Protein AF-A0A0D1EPY2-F1 (afdb_monomer_lite)

Radius of gyration: 20.05 Å; chains: 1; bounding box: 46×16×68 Å

Sequence (82 aa):
MALGYKTRKRLAFLILLVGLPLYVVLVIGVMGLIYDRFGQLPVLLEFVLYIILGIVWVFPFRSVFRGVAKPDPDAPPEDEGV

Foldseek 3Di:
DPPDPVVLVVVLVVLVVCVVVVLVCVVCVVVVVCCVPPNDDDPVVVVVVVVVSVVVNVVSVVVSVVSVPPDDPPPPPPPPDD

pLDDT: mean 70.78, std 13.69, range [43.28, 90.81]

InterPro domains:
  IPR021265 Protein of unknown function DUF2842 [PF11003] (8-71)

Secondary structure (DSSP, 8-state):
----HHHHHHHHHHHHHHHHHHHHHHHHHHHHHHHHHHSS--HHHHHHHHHHHHHHHHHHHHHHHHHH----TTPPP-----

Structure (mmCIF, N/CA/C/O backbone):
data_AF-A0A0D1EPY2-F1
#
_entry.id   AF-A0A0D1EPY2-F1
#
loop_
_atom_site.group_PDB
_atom_site.id
_atom_site.type_symbol
_atom_site.label_atom_id
_atom_site.label_alt_id
_atom_site.label_comp_id
_atom_site.label_asym_id
_atom_site.label_entity_id
_atom_site.label_seq_id
_atom_site.pdbx_PDB_ins_code
_atom_site.Cartn_x
_atom_site.Cartn_y
_atom_site.Cartn_z
_atom_site.occupancy
_atom_site.B_iso_or_equiv
_atom_site.auth_seq_id
_atom_site.auth_comp_id
_atom_site.auth_asym_id
_atom_site.auth_atom_id
_atom_site.pdbx_PDB_model_num
ATOM 1 N N . MET A 1 1 ? -28.547 5.946 21.467 1.00 45.91 1 MET A N 1
ATOM 2 C CA . MET A 1 1 ? -28.596 4.646 20.762 1.00 45.91 1 MET A CA 1
ATOM 3 C C . MET A 1 1 ? -27.186 4.097 20.667 1.00 45.91 1 MET A C 1
ATOM 5 O O . MET A 1 1 ? -26.374 4.605 19.906 1.00 45.91 1 MET A O 1
ATOM 9 N N . ALA A 1 2 ? -26.889 3.127 21.527 1.00 43.72 2 ALA A N 1
ATOM 10 C CA . ALA A 1 2 ? -25.579 2.526 21.754 1.00 43.72 2 ALA A CA 1
ATOM 11 C C . ALA A 1 2 ? -25.177 1.555 20.625 1.00 43.72 2 ALA A C 1
ATOM 13 O O . ALA A 1 2 ? -24.976 0.362 20.836 1.00 43.72 2 ALA A O 1
ATOM 14 N N . LEU A 1 3 ? -25.082 2.067 19.399 1.00 51.50 3 LEU A N 1
ATOM 15 C CA . LEU A 1 3 ? -24.525 1.339 18.266 1.00 51.50 3 LEU A CA 1
ATOM 16 C C . LEU A 1 3 ? -23.184 1.966 17.909 1.00 51.50 3 LEU A C 1
ATOM 18 O O . LEU A 1 3 ? -23.128 3.091 17.427 1.00 51.50 3 LEU A O 1
ATOM 22 N N . GLY A 1 4 ? -22.093 1.229 18.115 1.00 50.94 4 GLY A N 1
ATOM 23 C CA . GLY A 1 4 ? -20.851 1.622 17.465 1.00 50.94 4 GLY A CA 1
ATOM 24 C C . GLY A 1 4 ? -19.580 0.873 17.817 1.00 50.94 4 GLY A C 1
ATOM 25 O O . GLY A 1 4 ? -18.627 0.999 17.060 1.00 50.94 4 GLY A O 1
ATOM 26 N N . TYR A 1 5 ? -19.508 0.095 18.897 1.00 49.97 5 TYR A N 1
ATOM 27 C CA . TYR A 1 5 ? -18.270 -0.644 19.189 1.00 49.97 5 TYR A CA 1
ATOM 28 C C . TYR A 1 5 ? -18.072 -1.830 18.225 1.00 49.97 5 TYR A C 1
ATOM 30 O O . TYR A 1 5 ? -17.019 -1.997 17.608 1.00 49.97 5 TYR A O 1
ATOM 38 N N . LYS A 1 6 ? -19.157 -2.571 17.949 1.00 50.22 6 LYS A N 1
ATOM 39 C CA . LYS A 1 6 ? -19.203 -3.603 16.895 1.00 50.22 6 LYS A CA 1
ATOM 40 C C . LYS A 1 6 ? -18.976 -3.024 15.490 1.00 50.22 6 LYS A C 1
ATOM 42 O O . LYS A 1 6 ? -18.369 -3.686 14.652 1.00 50.22 6 LYS A O 1
ATOM 47 N N . THR A 1 7 ? -19.416 -1.789 15.235 1.00 57.06 7 THR A N 1
ATOM 48 C CA . THR A 1 7 ? -19.205 -1.091 13.954 1.00 57.06 7 THR A CA 1
ATOM 49 C C . THR A 1 7 ? -17.733 -0.749 13.737 1.00 57.06 7 THR A C 1
ATOM 51 O O . THR A 1 7 ? -17.240 -0.921 12.630 1.00 57.06 7 THR A O 1
ATOM 54 N N . ARG A 1 8 ? -16.995 -0.358 14.786 1.00 59.94 8 ARG A N 1
ATOM 55 C CA . ARG A 1 8 ? -15.546 -0.090 14.713 1.00 59.94 8 ARG A CA 1
ATOM 56 C C . ARG A 1 8 ? -14.737 -1.343 14.374 1.00 59.94 8 ARG A C 1
ATOM 58 O O . ARG A 1 8 ? -13.895 -1.293 13.484 1.00 59.94 8 ARG A O 1
ATOM 65 N N . LYS A 1 9 ? -15.062 -2.486 14.993 1.00 59.91 9 LYS A N 1
ATOM 66 C CA . LYS A 1 9 ? -14.433 -3.782 14.674 1.00 59.91 9 LYS A CA 1
ATOM 67 C C . LYS A 1 9 ? -14.722 -4.218 13.229 1.00 59.91 9 LYS A C 1
ATOM 69 O O . LYS A 1 9 ? -13.827 -4.695 12.539 1.00 59.91 9 LYS A O 1
ATOM 74 N N . ARG A 1 10 ? -15.951 -3.988 12.742 1.00 63.09 10 ARG A N 1
ATOM 75 C CA . ARG A 1 10 ? -16.342 -4.230 11.340 1.00 63.09 10 ARG A CA 1
ATOM 76 C C . ARG A 1 10 ? -15.661 -3.275 10.361 1.00 63.09 10 ARG A C 1
ATOM 78 O O . ARG A 1 10 ? -15.279 -3.725 9.295 1.00 63.09 10 ARG A O 1
ATOM 85 N N . LEU A 1 11 ? -15.464 -2.007 10.718 1.00 64.31 11 LEU A N 1
ATOM 86 C CA . LEU A 1 11 ? -14.730 -1.035 9.900 1.00 64.31 11 LEU A CA 1
ATOM 87 C C . LEU A 1 11 ? -13.245 -1.393 9.786 1.00 64.31 11 LEU A C 1
ATOM 89 O O . LEU A 1 11 ? -12.700 -1.309 8.693 1.00 64.31 11 LEU A O 1
ATOM 93 N N . ALA A 1 12 ? -12.608 -1.858 10.866 1.00 63.19 12 ALA A N 1
ATOM 94 C CA . ALA A 1 12 ? -11.234 -2.362 10.815 1.00 63.19 12 ALA A CA 1
ATOM 95 C C . ALA A 1 12 ? -11.114 -3.592 9.898 1.00 63.19 12 ALA A C 1
ATOM 97 O O . ALA A 1 12 ? -10.225 -3.651 9.051 1.00 63.19 12 ALA A O 1
ATOM 98 N N . PHE A 1 13 ? -12.054 -4.537 10.006 1.00 67.69 13 PHE A N 1
ATOM 99 C CA . PHE A 1 13 ? -12.106 -5.705 9.123 1.00 67.69 13 PHE A CA 1
ATOM 100 C C . PHE A 1 13 ? -12.390 -5.322 7.667 1.00 67.69 13 PHE A C 1
ATOM 102 O O . PHE A 1 13 ? -11.777 -5.872 6.763 1.00 67.69 13 PHE A O 1
ATOM 109 N N . LEU A 1 14 ? -13.281 -4.356 7.434 1.00 71.69 14 LEU A N 1
ATOM 110 C CA . LEU A 1 14 ? -13.625 -3.855 6.105 1.00 71.69 14 LEU A CA 1
ATOM 111 C C . LEU A 1 14 ? -12.436 -3.123 5.474 1.00 71.69 14 LEU A C 1
ATOM 113 O O . LEU A 1 14 ? -12.160 -3.326 4.303 1.00 71.69 14 LEU A O 1
ATOM 117 N N . ILE A 1 15 ? -11.668 -2.351 6.245 1.00 70.50 15 ILE A N 1
ATOM 118 C CA . ILE A 1 15 ? -10.437 -1.702 5.771 1.00 70.50 15 ILE A CA 1
ATOM 119 C C . ILE A 1 15 ? -9.340 -2.725 5.478 1.00 70.50 15 ILE A C 1
ATOM 121 O O . ILE A 1 15 ? -8.636 -2.564 4.490 1.00 70.50 15 ILE A O 1
ATOM 125 N N . LEU A 1 16 ? -9.191 -3.783 6.278 1.00 75.06 16 LEU A N 1
ATOM 126 C CA . LEU A 1 16 ? -8.254 -4.866 5.968 1.00 75.06 16 LEU A CA 1
ATOM 127 C C . LEU A 1 16 ? -8.677 -5.598 4.684 1.00 75.06 16 LEU A C 1
ATOM 129 O O . LEU A 1 16 ? -7.865 -5.813 3.784 1.00 75.06 16 LEU A O 1
ATOM 133 N N . LEU A 1 17 ? -9.969 -5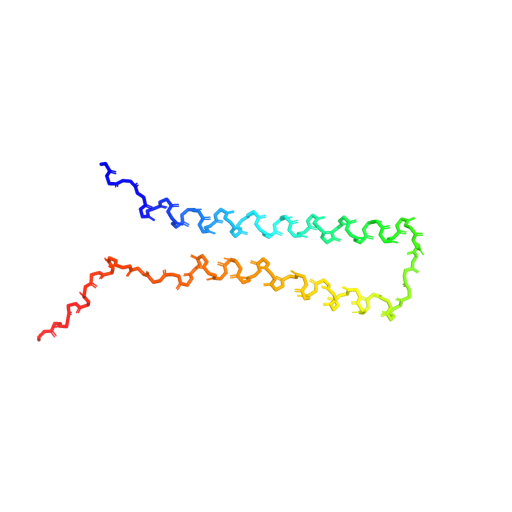.918 4.591 1.00 76.94 17 LEU A N 1
ATOM 134 C CA . LEU A 1 17 ? -10.569 -6.620 3.464 1.00 76.94 17 LEU A CA 1
ATOM 135 C C . LEU A 1 17 ? -10.571 -5.783 2.186 1.00 76.94 17 LEU A C 1
ATOM 137 O O . LEU A 1 17 ? -10.560 -6.370 1.120 1.00 76.94 17 LEU A O 1
ATOM 141 N N . VAL A 1 18 ? -10.586 -4.449 2.267 1.00 79.50 18 VAL A N 1
ATOM 142 C CA . VAL A 1 18 ? -10.548 -3.542 1.106 1.00 79.50 18 VAL A CA 1
ATOM 143 C C . VAL A 1 18 ? -9.125 -3.077 0.798 1.00 79.50 18 VAL A C 1
ATOM 145 O O . VAL A 1 18 ? -8.751 -2.985 -0.363 1.00 79.50 18 VAL A O 1
ATOM 148 N N . GLY A 1 19 ? -8.298 -2.826 1.810 1.00 77.38 19 GLY A N 1
ATOM 149 C CA . GLY A 1 19 ? -6.922 -2.356 1.650 1.00 77.38 19 GLY A CA 1
ATOM 150 C C . GLY A 1 19 ? -6.024 -3.384 0.967 1.00 77.38 19 GLY A C 1
ATOM 151 O O . GLY A 1 19 ? -5.220 -3.015 0.113 1.00 77.38 19 GLY A O 1
ATOM 152 N N . LEU A 1 20 ? -6.207 -4.671 1.285 1.00 78.50 20 LEU A N 1
ATOM 153 C CA . LEU A 1 20 ? -5.490 -5.760 0.625 1.00 78.50 20 LEU A CA 1
ATOM 154 C C . LEU A 1 20 ? -5.813 -5.848 -0.885 1.00 78.50 20 LEU A C 1
ATOM 156 O O . LEU A 1 20 ? -4.880 -5.734 -1.680 1.00 78.50 20 LEU A O 1
ATOM 160 N N . PRO A 1 21 ? -7.079 -5.989 -1.332 1.00 82.25 21 PRO A N 1
ATOM 161 C CA . PRO A 1 21 ? -7.399 -6.037 -2.756 1.00 82.25 21 PRO A CA 1
ATOM 162 C C . PRO A 1 21 ? -7.134 -4.714 -3.471 1.00 82.25 21 PRO A C 1
ATOM 164 O O . PRO A 1 21 ? -6.694 -4.745 -4.615 1.00 82.25 21 PRO A O 1
ATOM 167 N N . LEU A 1 22 ? -7.329 -3.561 -2.821 1.00 83.81 22 LEU A N 1
ATOM 168 C CA . LEU A 1 22 ? -6.997 -2.268 -3.424 1.00 83.81 22 LEU A CA 1
ATOM 169 C C . LEU A 1 22 ? -5.512 -2.198 -3.792 1.00 83.81 22 LEU A C 1
ATOM 171 O O . LEU A 1 22 ? -5.170 -1.719 -4.869 1.00 83.81 22 LEU A O 1
ATOM 175 N N . TYR A 1 23 ? -4.630 -2.721 -2.941 1.00 81.31 23 TYR A N 1
ATOM 176 C CA . TYR A 1 23 ? -3.218 -2.808 -3.287 1.00 81.31 23 TYR A CA 1
ATOM 177 C C . TYR A 1 23 ? -2.923 -3.821 -4.358 1.00 81.31 23 TYR A C 1
ATOM 179 O O . TYR A 1 23 ? -2.158 -3.496 -5.250 1.00 81.31 23 TYR A O 1
ATOM 187 N N . VAL A 1 24 ? -3.537 -5.002 -4.321 1.00 84.88 24 VAL A N 1
ATOM 188 C CA . VAL A 1 24 ? -3.366 -5.973 -5.406 1.00 84.88 24 VAL A CA 1
ATOM 189 C C . VAL A 1 24 ? -3.706 -5.319 -6.750 1.00 84.88 24 VAL A C 1
ATOM 191 O O . VAL A 1 24 ? -2.913 -5.408 -7.681 1.00 84.88 24 VAL A O 1
ATOM 194 N N . VAL A 1 25 ? -4.804 -4.560 -6.832 1.00 88.31 25 VAL A N 1
ATOM 195 C CA . VAL A 1 25 ? -5.161 -3.785 -8.033 1.00 88.31 25 VAL A CA 1
ATOM 196 C C . VAL A 1 25 ? -4.103 -2.732 -8.373 1.00 88.31 25 VAL A C 1
ATOM 198 O O . VAL A 1 25 ? -3.749 -2.586 -9.538 1.00 88.31 25 VAL A O 1
ATOM 201 N N . LEU A 1 26 ? -3.568 -2.020 -7.381 1.00 87.38 26 LEU A N 1
ATOM 202 C CA . LEU A 1 26 ? -2.530 -1.005 -7.579 1.00 87.38 26 LEU A CA 1
ATOM 203 C C . LEU A 1 26 ? -1.226 -1.628 -8.110 1.00 87.38 26 LEU A C 1
ATOM 205 O O . LEU A 1 26 ? -0.669 -1.128 -9.082 1.00 87.38 26 LEU A O 1
ATOM 209 N N . VAL A 1 27 ? -0.782 -2.751 -7.538 1.00 85.19 27 VAL A N 1
ATOM 210 C CA . VAL A 1 27 ? 0.389 -3.523 -7.987 1.00 85.19 27 VAL A CA 1
ATOM 211 C C . VAL A 1 27 ? 0.194 -4.008 -9.415 1.00 85.19 27 VAL A C 1
ATOM 213 O O . VAL A 1 27 ? 1.066 -3.793 -10.252 1.00 85.19 27 VAL A O 1
ATOM 216 N N . ILE A 1 28 ? -0.949 -4.635 -9.704 1.00 86.88 28 ILE A N 1
ATOM 217 C CA . ILE A 1 28 ? -1.255 -5.159 -11.039 1.00 86.88 28 ILE A CA 1
ATOM 218 C C . ILE A 1 28 ? -1.345 -4.013 -12.050 1.00 86.88 28 ILE A C 1
ATOM 220 O O . ILE A 1 28 ? -0.826 -4.143 -13.150 1.00 86.88 28 ILE A O 1
ATOM 224 N N . GLY A 1 29 ? -1.954 -2.882 -11.687 1.00 89.12 29 GLY A N 1
ATOM 225 C CA . GLY A 1 29 ? -2.062 -1.710 -12.553 1.00 89.12 29 GLY A CA 1
ATOM 226 C C . GLY A 1 29 ? -0.707 -1.068 -12.842 1.00 89.12 29 GLY A C 1
ATOM 227 O O . GLY A 1 29 ? -0.399 -0.780 -13.993 1.00 89.12 29 GLY A O 1
ATOM 228 N N . VAL A 1 30 ? 0.131 -0.890 -11.817 1.00 84.88 30 VAL A N 1
ATOM 229 C CA . VAL A 1 30 ? 1.489 -0.350 -11.969 1.00 84.88 30 VAL A CA 1
ATOM 230 C C . VAL A 1 30 ? 2.349 -1.294 -12.800 1.00 84.88 30 VAL A C 1
ATOM 232 O O . VAL A 1 30 ? 2.938 -0.849 -13.781 1.00 84.88 30 VAL A O 1
ATOM 235 N N . MET A 1 31 ? 2.374 -2.590 -12.475 1.00 82.81 31 MET A N 1
ATOM 236 C CA . MET A 1 31 ? 3.116 -3.568 -13.270 1.00 82.81 31 MET A CA 1
ATOM 237 C C . MET A 1 31 ? 2.580 -3.656 -14.694 1.00 82.81 31 MET A C 1
ATOM 239 O O . MET A 1 31 ? 3.375 -3.638 -15.623 1.00 82.81 31 MET A O 1
ATOM 243 N N . GLY A 1 32 ? 1.263 -3.661 -14.890 1.00 85.12 32 GLY A N 1
ATOM 244 C CA . GLY A 1 32 ? 0.637 -3.658 -16.211 1.00 85.12 32 GLY A CA 1
ATOM 245 C C . GLY A 1 32 ? 1.063 -2.454 -17.046 1.00 85.12 32 GLY A C 1
ATOM 246 O O . GLY A 1 32 ? 1.545 -2.633 -18.157 1.00 85.12 32 GLY A O 1
ATOM 247 N N . LEU A 1 33 ? 0.985 -1.240 -1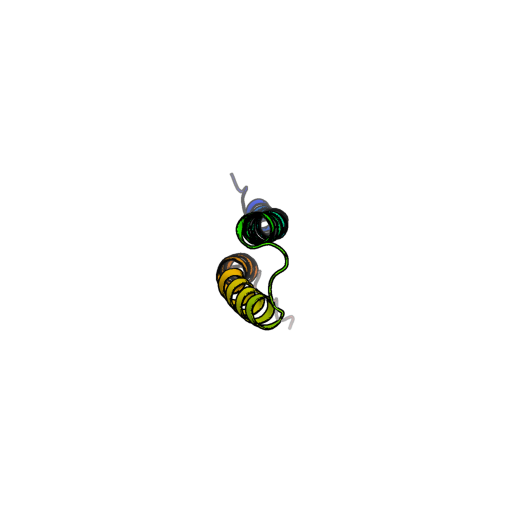6.491 1.00 84.31 33 LEU A N 1
ATOM 248 C CA . LEU A 1 33 ? 1.446 -0.021 -17.165 1.00 84.31 33 LEU A CA 1
ATOM 249 C C . LEU A 1 33 ? 2.934 -0.074 -17.510 1.00 84.31 33 LEU A C 1
ATOM 251 O O . LEU A 1 33 ? 3.346 0.399 -18.563 1.00 84.31 33 LEU A O 1
ATOM 255 N N . ILE A 1 34 ? 3.748 -0.632 -16.622 1.00 81.00 34 ILE A N 1
ATOM 256 C CA . ILE A 1 34 ? 5.190 -0.748 -16.817 1.00 81.00 34 ILE A CA 1
ATOM 257 C C . ILE A 1 34 ? 5.517 -1.761 -17.917 1.00 81.00 34 ILE A C 1
ATOM 259 O O . ILE A 1 34 ? 6.300 -1.438 -18.809 1.00 81.00 34 ILE A O 1
ATOM 263 N N . TYR A 1 35 ? 4.885 -2.936 -17.897 1.00 80.50 35 TYR A N 1
ATOM 264 C CA . TYR A 1 35 ? 5.025 -3.957 -18.936 1.00 80.50 35 TYR A CA 1
ATOM 265 C C . TYR A 1 35 ? 4.566 -3.437 -20.303 1.00 80.50 35 TYR A C 1
ATOM 267 O O . TYR A 1 35 ? 5.260 -3.644 -21.296 1.00 80.50 35 TYR A O 1
ATOM 275 N N . ASP A 1 36 ? 3.445 -2.716 -20.354 1.00 81.75 36 ASP A N 1
ATOM 276 C CA . ASP A 1 36 ? 2.878 -2.183 -21.598 1.00 81.75 36 ASP A CA 1
ATOM 277 C C . ASP A 1 36 ? 3.722 -1.026 -22.169 1.00 81.75 36 ASP A C 1
ATOM 279 O O . ASP A 1 36 ? 3.841 -0.850 -23.381 1.00 81.75 36 ASP A O 1
ATOM 283 N N . ARG A 1 37 ? 4.368 -0.236 -21.297 1.00 77.75 37 ARG A N 1
ATOM 284 C CA . ARG A 1 37 ? 5.185 0.923 -21.693 1.00 77.75 37 ARG A CA 1
ATOM 285 C C . ARG A 1 37 ? 6.634 0.571 -22.029 1.00 77.75 37 ARG A C 1
ATOM 287 O O . ARG A 1 37 ? 7.209 1.203 -22.912 1.00 77.75 37 ARG A O 1
ATOM 294 N N . PHE A 1 38 ? 7.235 -0.373 -21.307 1.00 72.88 38 PHE A N 1
ATOM 295 C CA . PHE A 1 38 ? 8.676 -0.649 -21.363 1.00 72.88 38 PHE A CA 1
ATOM 296 C C . PHE A 1 38 ? 9.022 -2.080 -21.803 1.00 72.88 38 PHE A C 1
ATOM 298 O O . PHE A 1 38 ? 10.199 -2.372 -22.009 1.00 72.88 38 PHE A O 1
ATOM 305 N N . GLY A 1 39 ? 8.036 -2.961 -21.999 1.00 73.88 39 GLY A N 1
ATOM 306 C CA . GLY A 1 39 ? 8.273 -4.359 -22.361 1.00 73.88 39 GLY A CA 1
ATOM 307 C C . GLY A 1 39 ? 8.855 -5.170 -21.199 1.00 73.88 39 GLY A C 1
ATOM 308 O O . GLY A 1 39 ? 8.606 -4.875 -20.033 1.00 73.88 39 GLY A O 1
ATOM 309 N N . GLN A 1 40 ? 9.618 -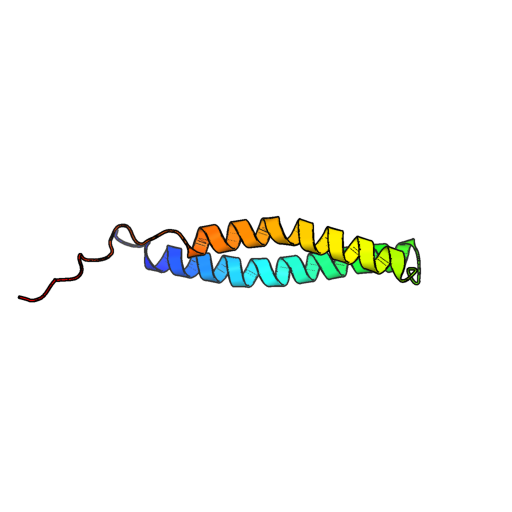6.225 -21.498 1.00 68.38 40 GLN A N 1
ATOM 310 C CA . GLN A 1 40 ? 10.252 -7.051 -20.467 1.00 68.38 40 GLN A CA 1
ATOM 311 C C . GLN A 1 40 ? 11.307 -6.232 -19.709 1.00 68.38 40 GLN A C 1
ATOM 313 O O . GLN A 1 40 ? 12.350 -5.876 -20.262 1.00 68.38 40 GLN A O 1
ATOM 318 N N . LEU A 1 41 ? 11.030 -5.929 -18.440 1.00 66.50 41 LEU A N 1
ATOM 319 C CA . LEU A 1 41 ? 11.924 -5.117 -17.624 1.00 66.50 41 LEU A CA 1
ATOM 320 C C . LEU A 1 41 ? 13.239 -5.848 -17.309 1.00 66.50 41 LEU A C 1
ATOM 322 O O . LEU A 1 41 ? 13.228 -7.045 -17.016 1.00 66.50 41 LEU A O 1
ATOM 326 N N . PRO A 1 42 ? 14.377 -5.131 -17.288 1.00 78.94 42 PRO A N 1
ATOM 327 C CA . PRO A 1 42 ? 15.625 -5.662 -16.755 1.00 78.94 42 PRO A CA 1
ATOM 328 C C . PRO A 1 42 ? 15.497 -5.981 -15.259 1.00 78.94 42 PRO A C 1
ATOM 330 O O . PRO A 1 42 ? 14.908 -5.205 -14.505 1.00 78.94 42 PRO A O 1
ATOM 333 N N . VAL A 1 43 ? 16.150 -7.057 -14.808 1.00 81.19 43 VAL A N 1
ATOM 334 C CA . VAL A 1 43 ? 16.102 -7.555 -13.414 1.00 81.19 43 VAL A CA 1
ATOM 335 C C . VAL A 1 43 ? 16.441 -6.477 -12.371 1.00 81.19 43 VAL A C 1
ATOM 337 O O . VAL A 1 43 ? 15.810 -6.415 -11.318 1.00 81.19 43 VAL A O 1
ATOM 340 N N . LEU A 1 44 ? 17.397 -5.580 -12.655 1.00 84.62 44 LEU A N 1
ATOM 341 C CA . LEU A 1 44 ? 17.731 -4.470 -11.747 1.00 84.62 44 LEU A CA 1
ATOM 342 C C . LEU A 1 44 ? 16.558 -3.508 -11.538 1.00 84.62 44 LEU A C 1
ATOM 344 O O . LEU A 1 44 ? 16.346 -3.018 -10.430 1.00 84.62 44 LEU A O 1
ATOM 348 N N . LEU A 1 45 ? 15.820 -3.210 -12.607 1.00 84.50 45 LEU A N 1
ATOM 349 C CA . LEU A 1 45 ? 14.714 -2.267 -12.541 1.00 84.50 45 LEU A CA 1
ATOM 350 C C . LEU A 1 45 ? 13.544 -2.886 -11.784 1.00 84.50 45 LEU A C 1
ATOM 352 O O . LEU A 1 45 ? 12.945 -2.203 -10.962 1.00 84.50 45 LEU A O 1
ATOM 356 N N . GLU A 1 46 ? 13.292 -4.180 -11.990 1.00 83.50 46 GLU A N 1
ATOM 357 C CA . GLU A 1 46 ? 12.327 -4.950 -11.205 1.00 83.50 46 GLU A CA 1
ATOM 358 C C . GLU A 1 46 ? 12.649 -4.871 -9.706 1.00 83.50 46 GLU A C 1
ATOM 360 O O . GLU A 1 46 ? 11.773 -4.584 -8.894 1.00 83.50 46 GLU A O 1
ATOM 365 N N . PHE A 1 47 ? 13.929 -5.011 -9.342 1.00 88.88 47 PHE A N 1
ATOM 366 C CA . PHE A 1 47 ? 14.385 -4.908 -7.957 1.00 88.88 47 PHE A CA 1
ATOM 367 C C . PHE A 1 47 ? 14.102 -3.530 -7.344 1.00 88.88 47 PHE A C 1
ATOM 369 O O . PHE A 1 47 ? 13.531 -3.430 -6.257 1.00 88.88 47 PHE A O 1
ATOM 376 N N . VAL A 1 48 ? 14.444 -2.452 -8.059 1.00 88.81 48 VAL A N 1
ATOM 377 C CA . VAL A 1 48 ? 14.137 -1.078 -7.625 1.00 88.81 48 VAL A CA 1
ATOM 378 C C . VAL A 1 48 ? 12.627 -0.869 -7.510 1.00 88.81 48 VAL A C 1
ATOM 380 O O . VAL A 1 48 ? 12.161 -0.250 -6.554 1.00 88.81 48 VAL A O 1
ATOM 383 N N . LEU A 1 49 ? 11.851 -1.419 -8.443 1.00 86.88 49 LEU A N 1
ATOM 384 C CA . LEU A 1 49 ? 10.398 -1.310 -8.431 1.00 86.88 49 LEU A CA 1
ATOM 385 C C . LEU A 1 49 ? 9.777 -2.012 -7.233 1.00 86.88 49 LEU A C 1
ATOM 387 O O . LEU A 1 49 ? 8.920 -1.426 -6.579 1.00 86.88 49 LEU A O 1
ATOM 391 N N . TYR A 1 50 ? 10.236 -3.217 -6.898 1.00 84.94 50 TYR A N 1
ATOM 392 C CA . TYR A 1 50 ? 9.793 -3.912 -5.694 1.00 84.94 50 TYR A CA 1
ATOM 393 C C . TYR A 1 50 ? 10.154 -3.144 -4.420 1.00 84.94 50 TYR A C 1
ATOM 395 O O . TYR A 1 50 ? 9.340 -3.105 -3.499 1.00 84.94 50 TYR A O 1
ATOM 403 N N . ILE A 1 51 ? 11.315 -2.478 -4.367 1.00 90.81 51 ILE A N 1
ATOM 404 C CA . ILE A 1 51 ? 11.672 -1.608 -3.234 1.00 90.81 51 ILE A CA 1
ATOM 405 C C . ILE A 1 51 ? 10.690 -0.438 -3.128 1.00 90.81 51 ILE A C 1
ATOM 407 O O . ILE A 1 51 ? 10.138 -0.199 -2.055 1.00 90.81 51 ILE A O 1
ATOM 411 N N . ILE A 1 52 ? 10.437 0.278 -4.229 1.00 89.62 52 ILE A N 1
ATOM 412 C CA . ILE A 1 52 ? 9.497 1.408 -4.246 1.00 89.62 52 ILE A CA 1
ATOM 413 C C . ILE A 1 52 ? 8.098 0.934 -3.851 1.00 89.62 52 ILE A C 1
ATOM 415 O O . ILE A 1 52 ? 7.452 1.560 -3.015 1.00 89.62 52 ILE A O 1
ATOM 419 N N . LEU A 1 53 ? 7.648 -0.191 -4.401 1.00 86.44 53 LEU A N 1
ATOM 420 C CA . LEU A 1 53 ? 6.350 -0.777 -4.098 1.00 86.44 53 LEU A CA 1
ATOM 421 C C . LEU A 1 53 ? 6.246 -1.176 -2.620 1.00 86.44 53 LEU A C 1
ATOM 423 O O . LEU A 1 53 ? 5.238 -0.888 -1.977 1.00 86.44 53 LEU A O 1
ATOM 427 N N . GLY A 1 54 ? 7.315 -1.741 -2.057 1.00 83.50 54 GLY A N 1
ATOM 428 C CA . GLY A 1 54 ? 7.432 -2.035 -0.632 1.00 83.50 54 GLY A CA 1
ATOM 429 C C . GLY A 1 54 ? 7.363 -0.782 0.245 1.00 83.50 54 GLY A C 1
ATOM 430 O O . GLY A 1 54 ? 6.671 -0.788 1.259 1.00 83.50 54 GLY A O 1
ATOM 431 N N . ILE A 1 55 ? 8.002 0.323 -0.157 1.00 86.75 55 ILE A N 1
ATOM 432 C CA . ILE A 1 55 ? 7.917 1.612 0.555 1.00 86.75 55 ILE A CA 1
ATOM 433 C C . ILE A 1 55 ? 6.500 2.187 0.466 1.00 86.75 55 ILE A C 1
ATOM 435 O O . ILE A 1 55 ? 5.940 2.613 1.477 1.00 86.75 55 ILE A O 1
ATOM 439 N N . VAL A 1 56 ? 5.894 2.170 -0.724 1.00 84.62 56 VAL A N 1
ATOM 440 C CA . VAL A 1 56 ? 4.510 2.616 -0.937 1.00 84.62 56 VAL A CA 1
ATOM 441 C C . VAL A 1 56 ? 3.548 1.794 -0.082 1.00 84.62 56 VAL A C 1
ATOM 443 O O . VAL A 1 56 ? 2.613 2.359 0.480 1.00 84.62 56 VAL A O 1
ATOM 446 N N . TRP A 1 57 ? 3.811 0.498 0.103 1.00 80.25 57 TRP A N 1
ATOM 447 C CA . TRP A 1 57 ? 3.020 -0.395 0.952 1.00 80.25 57 TRP A CA 1
ATOM 448 C C . TRP A 1 57 ? 3.066 -0.042 2.446 1.00 80.25 57 TRP A C 1
ATOM 450 O O . TRP A 1 57 ? 2.107 -0.312 3.169 1.00 80.25 57 TRP A O 1
ATOM 460 N N . VAL A 1 58 ? 4.103 0.649 2.929 1.00 75.81 58 VAL A N 1
ATOM 461 C CA . VAL A 1 58 ? 4.176 1.094 4.335 1.00 75.81 58 VAL A CA 1
ATOM 462 C C . VAL A 1 58 ? 3.047 2.073 4.678 1.00 75.81 58 VAL A C 1
ATOM 464 O O . VAL A 1 58 ? 2.544 2.059 5.800 1.00 75.81 58 VAL A O 1
AT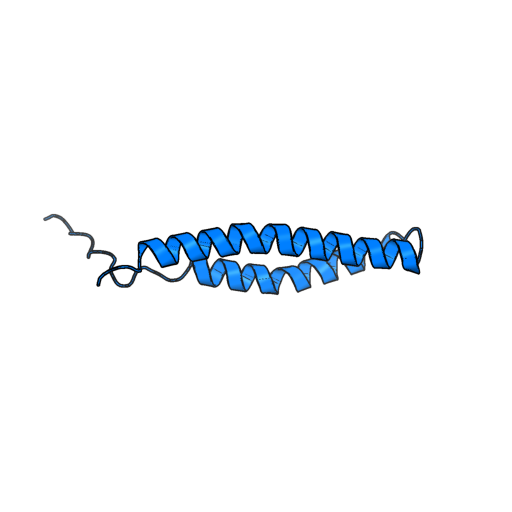OM 467 N N . PHE A 1 59 ? 2.597 2.897 3.729 1.00 74.69 59 PHE A N 1
ATOM 468 C CA . PHE A 1 59 ? 1.502 3.851 3.941 1.00 74.69 59 PHE A CA 1
ATOM 469 C C . PHE A 1 59 ? 0.156 3.186 4.290 1.00 74.69 59 PHE A C 1
ATOM 471 O O . PHE A 1 59 ? -0.403 3.499 5.350 1.00 74.69 59 PHE A O 1
ATOM 478 N N . PRO A 1 60 ? -0.378 2.259 3.469 1.00 67.25 60 PRO A N 1
ATOM 479 C CA . PRO A 1 60 ? -1.585 1.522 3.809 1.00 67.25 60 PRO A CA 1
ATOM 480 C C . PRO A 1 60 ? -1.368 0.630 5.032 1.00 67.25 60 PRO A C 1
ATOM 482 O O . PRO A 1 60 ? -2.239 0.610 5.897 1.00 67.25 60 PRO A O 1
ATOM 485 N N . PHE A 1 61 ? -0.205 -0.015 5.189 1.00 69.06 61 PHE A N 1
ATOM 486 C CA . PHE A 1 61 ? 0.076 -0.848 6.364 1.00 69.06 61 PHE A CA 1
ATOM 487 C C . PHE A 1 61 ? 0.010 -0.032 7.662 1.00 69.06 61 PHE A C 1
ATOM 489 O O . PHE A 1 61 ? -0.661 -0.415 8.614 1.00 69.06 61 PHE A O 1
ATOM 496 N N . ARG A 1 62 ? 0.596 1.168 7.693 1.00 67.06 62 ARG A N 1
ATOM 497 C CA . ARG A 1 62 ? 0.525 2.066 8.855 1.00 67.06 62 ARG A CA 1
ATOM 498 C C . ARG A 1 62 ? -0.912 2.496 9.177 1.00 67.06 62 ARG A C 1
ATOM 500 O O . ARG A 1 62 ? -1.258 2.616 10.352 1.00 67.06 62 ARG A O 1
ATOM 507 N N . SER A 1 63 ? -1.742 2.718 8.155 1.00 62.25 63 SER A N 1
ATOM 508 C CA . SER A 1 63 ? -3.168 3.047 8.314 1.00 62.25 63 SER A CA 1
ATOM 509 C C . SER A 1 63 ? -3.973 1.859 8.860 1.00 62.25 63 SER A C 1
ATOM 511 O O . SER A 1 63 ? -4.722 2.009 9.826 1.00 62.25 63 SER A O 1
ATOM 513 N N . VAL A 1 64 ? -3.741 0.658 8.317 1.00 63.00 64 VAL A N 1
ATOM 514 C CA . VAL A 1 64 ? -4.342 -0.605 8.777 1.00 63.00 64 VAL A CA 1
ATOM 515 C C . VAL A 1 64 ? -3.965 -0.884 10.236 1.00 63.00 64 VAL A C 1
ATOM 517 O O . VAL A 1 64 ? -4.841 -1.134 11.062 1.00 63.00 64 VAL A O 1
ATOM 520 N N . PHE A 1 65 ? -2.685 -0.757 10.594 1.00 61.34 65 PHE A N 1
ATOM 521 C CA . PHE A 1 65 ? -2.209 -1.002 11.958 1.00 61.34 65 PHE A CA 1
ATOM 522 C C . PHE A 1 65 ? -2.714 0.032 12.965 1.00 61.34 65 PHE A C 1
ATOM 524 O O . PHE A 1 65 ? -3.038 -0.333 14.092 1.00 61.34 65 PHE A O 1
ATOM 531 N N . ARG A 1 66 ? -2.875 1.305 12.578 1.00 59.16 66 ARG A N 1
ATOM 532 C CA . ARG A 1 66 ? -3.542 2.302 13.438 1.00 59.16 66 ARG A CA 1
ATOM 533 C C . ARG A 1 66 ? -5.010 1.969 13.711 1.00 59.16 66 ARG A C 1
ATOM 535 O O . ARG A 1 66 ? -5.513 2.340 14.768 1.00 59.16 66 ARG A O 1
ATOM 542 N N . GLY A 1 67 ? -5.687 1.287 12.787 1.00 57.94 67 GLY A N 1
ATOM 543 C CA . GLY A 1 67 ? -7.050 0.790 12.986 1.00 57.94 67 GLY A CA 1
ATOM 544 C C . GLY A 1 67 ? -7.136 -0.396 13.954 1.00 57.94 67 GLY A C 1
ATOM 545 O O . GLY A 1 67 ? -8.127 -0.520 14.666 1.00 57.94 67 GLY A O 1
ATOM 546 N N . VAL A 1 68 ? -6.096 -1.235 14.005 1.00 53.22 68 VAL A N 1
ATOM 547 C CA . VAL A 1 68 ? -6.006 -2.413 14.890 1.00 53.22 68 VAL A CA 1
ATOM 548 C C . VAL A 1 68 ? -5.491 -2.056 16.290 1.00 53.22 68 VAL A C 1
ATOM 550 O O . VAL A 1 68 ? -5.950 -2.630 17.269 1.00 53.22 68 VAL A O 1
ATOM 553 N N . ALA A 1 69 ? -4.564 -1.100 16.404 1.00 50.03 69 ALA A N 1
ATOM 554 C CA . ALA A 1 69 ? -3.840 -0.800 17.644 1.00 50.03 69 ALA A CA 1
ATOM 555 C C . ALA A 1 69 ? -4.514 0.233 18.561 1.00 50.03 69 ALA A C 1
ATOM 557 O O . ALA A 1 69 ? -3.899 0.659 19.537 1.00 50.03 69 ALA A O 1
ATOM 558 N N . LYS A 1 70 ? -5.735 0.696 18.259 1.00 53.59 70 LYS A N 1
ATOM 559 C CA . LYS A 1 70 ? -6.421 1.625 19.161 1.00 53.59 70 LYS A CA 1
ATOM 560 C C . LYS A 1 70 ? -7.009 0.810 20.321 1.00 53.59 70 LYS A C 1
ATOM 562 O O . LYS A 1 70 ? -7.919 0.020 20.062 1.00 53.59 70 LYS A O 1
ATOM 567 N N . PRO A 1 71 ? -6.463 0.945 21.546 1.00 49.75 71 PRO A N 1
ATOM 568 C CA . PRO A 1 71 ? -6.887 0.140 22.676 1.00 49.75 71 PRO A CA 1
ATOM 569 C C . PRO A 1 71 ? -8.318 0.505 23.032 1.00 49.75 71 PRO A C 1
ATOM 571 O O . PRO A 1 71 ? -8.764 1.632 22.790 1.00 49.75 71 PRO A O 1
ATOM 574 N N . ASP A 1 72 ? -9.019 -0.478 23.575 1.00 51.97 72 ASP A N 1
ATOM 575 C CA . ASP A 1 72 ? -10.393 -0.332 23.997 1.00 51.97 72 ASP A CA 1
ATOM 576 C C . ASP A 1 72 ? -10.476 0.626 25.196 1.00 51.97 72 ASP A C 1
ATOM 578 O O . ASP A 1 72 ? -9.968 0.276 26.258 1.00 51.97 72 ASP A O 1
ATOM 582 N N . PRO A 1 73 ? -11.056 1.839 25.064 1.00 53.81 73 PRO A N 1
ATOM 583 C CA . PRO A 1 73 ? -11.206 2.732 26.206 1.00 53.81 73 PRO A CA 1
ATOM 584 C C . PRO A 1 73 ? -12.303 2.265 27.178 1.00 53.81 73 PRO A C 1
ATOM 586 O O . PRO A 1 73 ? -12.401 2.834 28.258 1.00 53.81 73 PRO A O 1
ATOM 589 N N . ASP A 1 74 ? -13.098 1.255 26.803 1.00 56.25 74 ASP A N 1
ATOM 590 C CA . ASP A 1 74 ? -14.155 0.640 27.610 1.00 56.25 74 ASP A CA 1
ATOM 591 C C . ASP A 1 74 ? -13.798 -0.806 28.017 1.00 56.25 74 ASP A C 1
ATOM 593 O O . ASP A 1 74 ? -14.684 -1.561 28.426 1.00 56.25 74 ASP A O 1
ATOM 597 N N . ALA A 1 75 ? -12.523 -1.220 27.908 1.00 54.28 75 ALA A N 1
ATOM 598 C CA . ALA A 1 75 ? -12.094 -2.495 28.475 1.00 54.28 75 ALA A CA 1
ATOM 599 C C . ALA A 1 75 ? -12.439 -2.481 29.975 1.00 54.28 75 ALA A C 1
ATOM 601 O O . ALA A 1 75 ? -11.976 -1.578 30.682 1.00 54.28 75 ALA A O 1
ATOM 602 N N . PRO A 1 76 ? -13.284 -3.412 30.462 1.00 56.12 76 PRO A N 1
ATOM 603 C CA . PRO A 1 76 ? -13.599 -3.467 31.879 1.00 56.12 76 PRO A CA 1
ATOM 604 C C . PRO A 1 76 ? -12.278 -3.629 32.637 1.00 56.12 76 PRO A C 1
ATOM 606 O O . PRO A 1 76 ? -11.414 -4.367 32.150 1.00 56.12 76 PRO A O 1
ATOM 609 N N . PRO A 1 77 ? -12.085 -2.928 33.771 1.00 59.03 77 PRO A N 1
ATOM 610 C CA . PRO A 1 77 ? -10.916 -3.166 34.600 1.00 59.03 77 PRO A CA 1
ATOM 611 C C . PRO A 1 77 ? -10.874 -4.668 34.863 1.00 59.03 77 PRO A C 1
ATOM 613 O O . PRO A 1 77 ? -11.899 -5.257 35.216 1.00 59.03 77 PRO 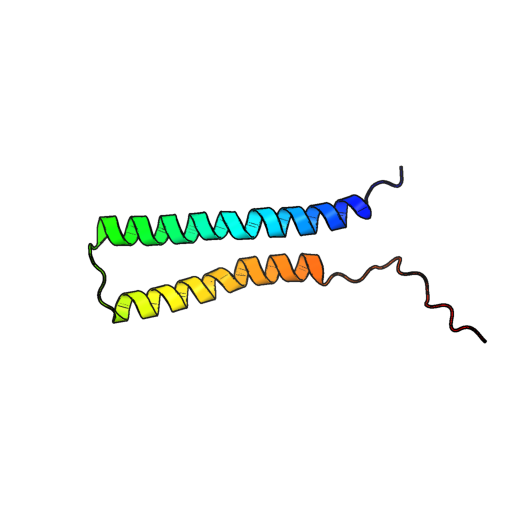A O 1
ATOM 616 N N . GLU A 1 78 ? -9.735 -5.294 34.571 1.00 62.06 78 GLU A N 1
ATOM 617 C CA . GLU A 1 78 ? -9.506 -6.672 34.975 1.00 62.06 78 GLU A CA 1
ATOM 618 C C . GLU A 1 78 ? -9.741 -6.695 36.482 1.00 62.06 78 GLU A C 1
ATOM 620 O O . GLU A 1 78 ? -9.050 -6.017 37.241 1.00 62.06 78 GLU A O 1
ATOM 625 N N . ASP A 1 79 ? -10.822 -7.362 36.877 1.00 59.19 79 ASP A N 1
ATOM 626 C CA . ASP A 1 79 ? -11.164 -7.608 38.265 1.00 59.19 79 ASP A CA 1
ATOM 627 C C . ASP A 1 79 ? -10.012 -8.471 38.794 1.00 59.19 79 ASP A C 1
ATOM 629 O O . ASP A 1 79 ? -9.955 -9.681 38.548 1.00 59.19 79 ASP A O 1
ATOM 633 N N . GLU A 1 80 ? -9.022 -7.820 39.412 1.00 57.56 80 GLU A N 1
ATOM 634 C CA . GLU A 1 80 ? -8.018 -8.453 40.258 1.00 57.56 80 GLU A CA 1
ATOM 635 C C . GLU A 1 80 ? -8.785 -9.091 41.418 1.00 57.56 80 GLU A C 1
ATOM 637 O O . GLU A 1 80 ? -9.023 -8.493 42.467 1.00 57.56 80 GLU A O 1
ATOM 642 N N . GLY A 1 81 ? -9.261 -10.308 41.153 1.00 55.72 81 GLY A N 1
ATOM 643 C CA . GLY A 1 81 ? -9.895 -11.180 42.117 1.00 55.72 81 GLY A CA 1
ATOM 644 C C . GLY A 1 81 ? -8.951 -11.414 43.288 1.00 55.72 81 GLY A C 1
ATOM 645 O O . GLY A 1 81 ? -7.880 -12.001 43.126 1.00 55.72 81 GLY A O 1
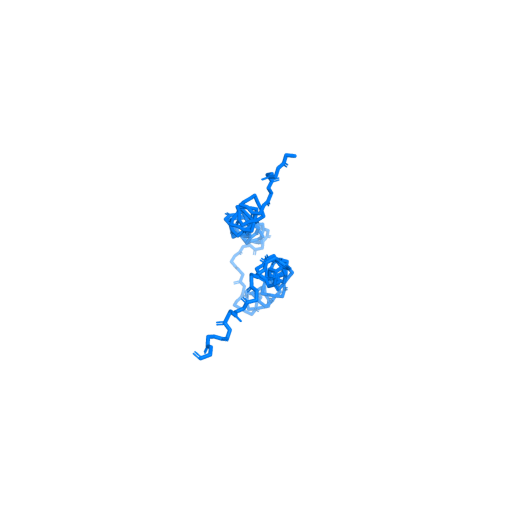ATOM 646 N N . VAL A 1 82 ? -9.400 -10.901 44.431 1.00 43.28 82 VAL A N 1
ATOM 647 C CA . VAL A 1 82 ? -8.946 -11.132 45.808 1.00 43.28 82 VAL A CA 1
ATOM 648 C C . VAL A 1 82 ? -8.723 -12.612 46.112 1.00 43.28 82 VAL A C 1
ATOM 650 O O . VAL A 1 82 ? -9.571 -13.435 45.693 1.00 43.28 82 VAL A O 1
#

Organism: NCBI:txid935700